Protein AF-A0A124F8Y6-F1 (afdb_monomer)

Foldseek 3Di:
DDDDPDQDDDDDPDCPCVDPVRVLFPCVVVVVVVVVCVRVVVPPDPPPDPPDPGPPDPPDDPVRVCCVVCCVPPVVVVVVVVVVVVVVVVVVD

pLDDT: mean 79.57, std 14.01, range [43.16, 96.19]

Sequence (93 aa):
KERKKETRILVFGDDDWLTDKYVELGGNKELLSKGLSWLRSREKLLSLSKPKVANSFLFLSQGEKLTITVVPLLVLPLLCLLLAGLVALRRRS

Mean predicted aligned error: 12.33 Å

Radius of gyration: 25.75 Å; Cα contacts (8 Å, |Δi|>4): 25; chains: 1; bounding box: 43×26×88 Å

Structure (mmCIF, N/CA/C/O backbone):
data_AF-A0A124F8Y6-F1
#
_entry.id   AF-A0A124F8Y6-F1
#
loop_
_atom_site.group_PDB
_atom_site.id
_atom_site.type_symbol
_atom_site.label_atom_id
_atom_site.label_alt_id
_atom_site.label_comp_id
_atom_site.label_asym_id
_atom_site.label_entity_id
_atom_site.label_seq_id
_atom_site.pdbx_PDB_ins_code
_atom_site.Cartn_x
_atom_site.Cartn_y
_atom_site.Cartn_z
_atom_site.occupancy
_atom_site.B_iso_or_equiv
_atom_site.auth_seq_id
_atom_site.auth_comp_id
_atom_site.auth_asym_id
_atom_site.auth_atom_id
_atom_site.pdbx_PDB_model_num
ATOM 1 N N . LYS A 1 1 ? -13.245 -15.256 39.364 1.00 43.16 1 LYS A N 1
ATOM 2 C CA . LYS A 1 1 ? -13.561 -14.164 38.407 1.00 43.16 1 LYS A CA 1
ATOM 3 C C . LYS A 1 1 ? -13.707 -14.781 37.022 1.00 43.16 1 LYS A C 1
ATOM 5 O O . LYS A 1 1 ? -12.695 -15.126 36.424 1.00 43.16 1 LYS A O 1
ATOM 10 N N . GLU A 1 2 ? -14.935 -15.000 36.556 1.00 50.28 2 GLU A N 1
ATOM 11 C CA . GLU A 1 2 ? -15.186 -15.430 35.175 1.00 50.28 2 GLU A CA 1
ATOM 12 C C . GLU A 1 2 ? -14.640 -14.379 34.204 1.00 50.28 2 GLU A C 1
ATOM 14 O O . GLU A 1 2 ? -14.898 -13.183 34.354 1.00 50.28 2 GLU A O 1
ATOM 19 N N . ARG A 1 3 ? -13.852 -14.814 33.217 1.00 57.91 3 ARG A N 1
ATOM 20 C CA . ARG A 1 3 ? -13.446 -13.949 32.109 1.00 57.91 3 ARG A CA 1
ATOM 21 C C . ARG A 1 3 ? -14.662 -13.767 31.205 1.00 57.91 3 ARG A C 1
ATOM 23 O O . ARG A 1 3 ? -14.977 -14.669 30.433 1.00 57.91 3 ARG A O 1
ATOM 30 N N . LYS A 1 4 ? -15.347 -12.622 31.306 1.00 62.69 4 LYS A N 1
ATOM 31 C CA . LYS A 1 4 ? -16.342 -12.219 30.303 1.00 62.69 4 LYS A CA 1
ATOM 32 C C . LYS A 1 4 ? -15.663 -12.258 28.932 1.00 62.69 4 LYS A C 1
ATOM 34 O O . LYS A 1 4 ? -14.639 -11.609 28.732 1.00 62.69 4 LYS A O 1
ATOM 39 N N . LYS A 1 5 ? -16.202 -13.060 28.012 1.00 70.00 5 LYS A N 1
ATOM 40 C CA . LYS A 1 5 ? -15.774 -13.055 26.611 1.00 70.00 5 LYS A CA 1
ATOM 41 C C . LYS A 1 5 ? -16.235 -11.735 25.999 1.00 70.00 5 LYS A C 1
ATOM 43 O O . LYS A 1 5 ? -17.417 -11.566 25.718 1.00 70.00 5 LYS A O 1
ATOM 48 N N . GLU A 1 6 ? -15.320 -10.788 25.849 1.00 77.00 6 GLU A N 1
ATOM 49 C CA . GLU A 1 6 ? -15.589 -9.551 25.120 1.00 77.00 6 GLU A CA 1
ATOM 50 C C . GLU A 1 6 ? -15.653 -9.864 23.625 1.00 77.00 6 GLU A C 1
ATOM 52 O O . GLU A 1 6 ? -14.693 -10.370 23.046 1.00 7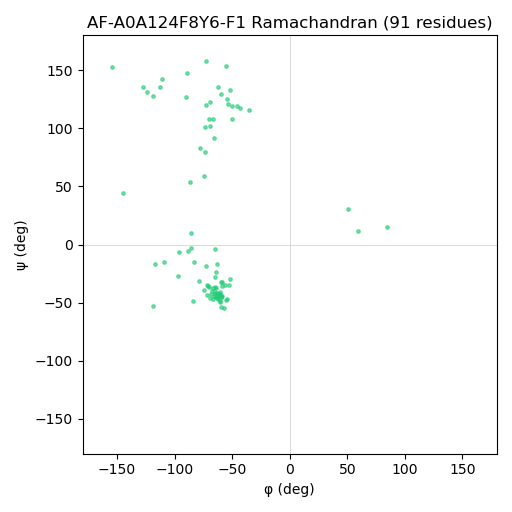7.00 6 GLU A O 1
ATOM 57 N N . THR A 1 7 ? -16.797 -9.584 23.003 1.00 84.06 7 THR A N 1
ATOM 58 C CA . THR A 1 7 ? -16.923 -9.616 21.543 1.00 84.06 7 THR A CA 1
ATOM 59 C C . THR A 1 7 ? -16.584 -8.230 21.021 1.00 84.06 7 THR A C 1
ATOM 61 O O . THR A 1 7 ? -17.142 -7.242 21.492 1.00 84.06 7 THR A O 1
ATOM 64 N N . ARG A 1 8 ? -15.653 -8.153 20.070 1.00 85.69 8 ARG A N 1
ATOM 65 C CA . ARG A 1 8 ? -15.219 -6.900 19.447 1.00 85.69 8 ARG A CA 1
ATOM 66 C C . ARG A 1 8 ? -15.646 -6.900 17.993 1.00 85.69 8 ARG A C 1
ATOM 68 O O . ARG A 1 8 ? -15.488 -7.906 17.306 1.00 85.69 8 ARG A O 1
ATOM 75 N N . ILE A 1 9 ? -16.178 -5.773 17.543 1.00 90.12 9 ILE A N 1
ATOM 76 C CA . ILE A 1 9 ? -16.623 -5.567 16.168 1.00 90.12 9 ILE A CA 1
ATOM 77 C C . ILE A 1 9 ? -15.952 -4.292 15.670 1.00 90.12 9 ILE A C 1
ATOM 79 O O . ILE A 1 9 ? -15.889 -3.299 16.394 1.00 90.12 9 ILE A O 1
ATOM 83 N N . LEU A 1 10 ? -15.427 -4.344 14.449 1.00 89.50 10 LEU A N 1
ATOM 84 C CA . LEU A 1 10 ? -14.841 -3.211 13.747 1.00 89.50 10 LEU A CA 1
ATOM 85 C C . LEU A 1 10 ? -15.654 -2.992 12.471 1.00 89.50 10 LEU A C 1
ATOM 87 O O . LEU A 1 10 ? -15.865 -3.942 11.720 1.00 89.50 10 LEU A O 1
ATOM 91 N N . VAL A 1 11 ? -16.121 -1.765 12.254 1.00 92.19 11 VAL A N 1
ATOM 92 C CA . VAL A 1 11 ? -16.950 -1.393 11.101 1.00 92.19 11 VAL A CA 1
ATOM 93 C C . VAL A 1 11 ? -16.265 -0.252 10.366 1.00 92.19 11 VAL A C 1
ATOM 95 O O . VAL A 1 11 ? -15.871 0.734 10.988 1.00 92.19 11 VAL A O 1
ATOM 98 N N . PHE A 1 12 ? -16.139 -0.394 9.050 1.00 91.12 12 PHE A N 1
ATOM 99 C CA . PHE A 1 12 ? -15.678 0.656 8.149 1.00 91.12 12 PHE A CA 1
ATOM 100 C C . PHE A 1 12 ? -16.848 1.098 7.269 1.00 91.12 12 PHE A C 1
ATOM 102 O O . PHE A 1 12 ? -17.683 0.276 6.902 1.00 91.12 12 PHE A O 1
ATOM 109 N N . GLY A 1 13 ? -16.930 2.398 6.984 1.00 92.25 13 GLY A N 1
ATOM 110 C CA . GLY A 1 13 ? -18.044 2.991 6.231 1.00 92.25 13 GLY A CA 1
ATOM 111 C C . GLY A 1 13 ? -17.891 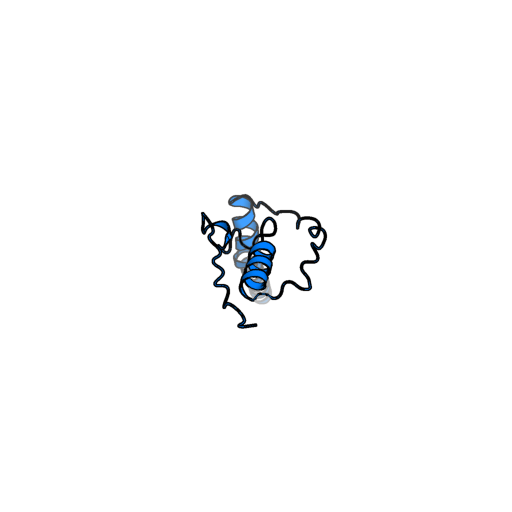2.943 4.710 1.00 92.25 13 GLY A C 1
ATOM 112 O O . GLY A 1 13 ? -18.785 3.402 4.011 1.00 92.25 13 GLY A O 1
ATOM 113 N N . ASP A 1 14 ? -16.766 2.432 4.221 1.00 89.31 14 ASP A N 1
ATOM 114 C CA . ASP A 1 14 ? -16.382 2.385 2.812 1.00 89.31 14 ASP A CA 1
ATOM 115 C C . ASP A 1 14 ? -15.411 1.207 2.621 1.00 89.31 14 ASP A C 1
ATOM 117 O O . ASP A 1 14 ? -14.734 0.810 3.578 1.00 89.31 14 ASP A O 1
ATOM 121 N N . ASP A 1 15 ? -15.354 0.632 1.426 1.00 90.31 15 ASP A N 1
ATOM 122 C CA . ASP A 1 15 ? -14.458 -0.454 1.028 1.00 90.31 15 ASP A CA 1
ATOM 123 C C . ASP A 1 15 ? -13.356 -0.003 0.057 1.00 90.31 15 ASP A C 1
ATOM 125 O O . ASP A 1 15 ? -12.338 -0.692 -0.058 1.00 90.31 15 ASP A O 1
ATOM 129 N N . ASP A 1 16 ? -13.473 1.182 -0.554 1.00 89.12 16 ASP A N 1
ATOM 130 C CA . ASP A 1 16 ? -12.518 1.669 -1.557 1.00 89.12 16 ASP A CA 1
ATOM 131 C C . ASP A 1 16 ? -11.075 1.714 -1.030 1.00 89.12 16 ASP A C 1
ATOM 133 O O . ASP A 1 16 ? -10.125 1.399 -1.754 1.00 89.12 16 ASP A O 1
ATOM 137 N N . TRP A 1 17 ? -10.894 2.024 0.257 1.00 88.12 17 TRP A N 1
ATOM 138 C CA . TRP A 1 17 ? -9.591 2.086 0.933 1.00 88.12 17 TRP A CA 1
ATOM 139 C C . TRP A 1 17 ? -8.842 0.740 0.992 1.00 88.12 17 TRP A C 1
ATOM 141 O O . TRP A 1 17 ? -7.631 0.733 1.224 1.00 88.12 17 TRP A O 1
ATOM 151 N N . LEU A 1 18 ? -9.531 -0.386 0.766 1.00 89.19 18 LEU A N 1
ATOM 152 C CA . LEU A 1 18 ? -8.969 -1.744 0.726 1.00 89.19 18 LEU A CA 1
ATOM 153 C C . LEU A 1 18 ? -8.639 -2.235 -0.688 1.00 89.19 18 LEU A C 1
ATOM 155 O O . LEU A 1 18 ? -8.055 -3.308 -0.832 1.00 89.19 18 LEU A O 1
ATOM 159 N N . THR A 1 19 ? -8.996 -1.486 -1.728 1.00 88.69 19 THR A N 1
ATOM 160 C CA . THR A 1 19 ? -8.717 -1.875 -3.117 1.00 88.69 19 THR A CA 1
ATOM 161 C C . THR A 1 19 ? -7.230 -1.734 -3.452 1.00 88.69 19 THR A C 1
ATOM 163 O O . THR A 1 19 ? -6.526 -0.927 -2.845 1.00 88.69 19 THR A O 1
ATOM 166 N N . ASP A 1 20 ? -6.746 -2.442 -4.478 1.00 84.88 20 ASP A N 1
ATOM 167 C C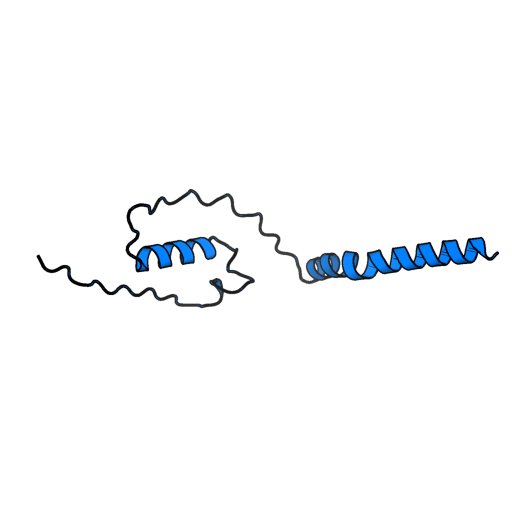A . ASP A 1 20 ? -5.341 -2.378 -4.929 1.00 84.88 20 ASP A CA 1
ATOM 168 C C . ASP A 1 20 ? -4.848 -0.946 -5.189 1.00 84.88 20 ASP A C 1
ATOM 170 O O . ASP A 1 20 ? -3.671 -0.633 -5.018 1.00 84.88 20 ASP A O 1
ATOM 174 N N . LYS A 1 21 ?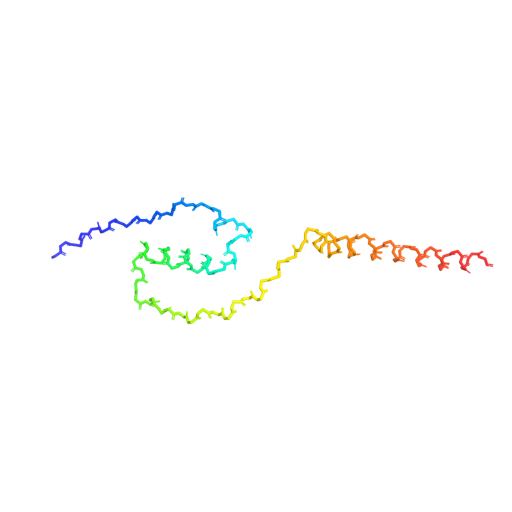 -5.764 -0.053 -5.580 1.00 81.25 21 LYS A N 1
ATOM 175 C CA . LYS A 1 21 ? -5.469 1.355 -5.841 1.00 81.25 21 LYS A CA 1
ATOM 176 C C . LYS A 1 21 ? -5.183 2.152 -4.566 1.00 81.25 21 LYS A C 1
ATOM 178 O O . LYS A 1 21 ? -4.377 3.078 -4.616 1.00 81.25 21 LYS A O 1
ATOM 183 N N . TYR A 1 22 ? -5.851 1.835 -3.457 1.00 83.75 22 TYR A N 1
ATOM 184 C CA . TYR A 1 22 ? -5.822 2.647 -2.238 1.00 83.75 22 TYR A CA 1
ATOM 185 C C . TYR A 1 22 ? -5.219 1.936 -1.025 1.00 83.75 22 TYR A C 1
ATOM 187 O O . TYR A 1 22 ? -4.810 2.618 -0.090 1.00 83.75 22 TYR A O 1
ATOM 195 N N . VAL A 1 23 ? -5.083 0.609 -1.022 1.00 85.50 23 VAL A N 1
ATOM 196 C CA . VAL A 1 23 ? -4.588 -0.161 0.134 1.00 85.50 23 VAL A CA 1
ATOM 197 C C . VAL A 1 23 ? -3.173 0.249 0.553 1.00 85.50 23 VAL A C 1
ATOM 199 O O . VAL A 1 23 ? -2.841 0.255 1.740 1.00 85.50 23 VAL A O 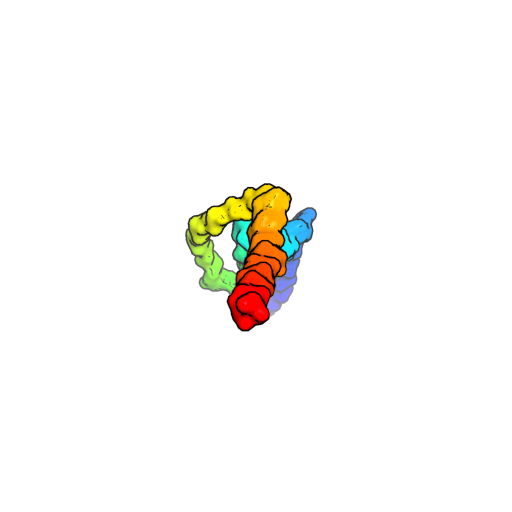1
ATOM 202 N N . GLU A 1 24 ? -2.339 0.652 -0.405 1.00 82.12 24 GLU A N 1
ATOM 203 C CA . GLU A 1 24 ? -0.972 1.121 -0.154 1.00 82.12 24 GLU A CA 1
ATOM 204 C C . GLU A 1 24 ? -0.885 2.628 0.135 1.00 82.12 24 GLU A C 1
ATOM 206 O O . GLU A 1 24 ? 0.180 3.131 0.498 1.00 82.12 24 GLU A O 1
ATOM 211 N N . LEU A 1 25 ? -1.999 3.356 0.015 1.00 78.00 25 LEU A N 1
ATOM 212 C CA . LEU A 1 25 ? -2.054 4.798 0.223 1.00 78.00 25 LEU A CA 1
ATOM 213 C C . LEU A 1 25 ? -2.343 5.147 1.683 1.00 78.00 25 LEU A C 1
ATOM 215 O O . LEU A 1 25 ? -3.056 4.435 2.386 1.00 78.00 25 LEU A O 1
ATOM 219 N N . GLY A 1 26 ? -1.785 6.273 2.138 1.00 74.44 26 GLY A N 1
ATOM 220 C CA . GLY A 1 26 ? -2.220 6.969 3.358 1.00 74.44 26 GLY A CA 1
ATOM 221 C C . GLY A 1 26 ? -2.159 6.177 4.671 1.00 74.44 26 GLY A C 1
ATOM 222 O O . GLY A 1 26 ? -2.702 6.636 5.668 1.00 74.44 26 GLY A O 1
ATOM 223 N N . GLY A 1 27 ? -1.515 5.007 4.695 1.00 80.31 27 GLY A N 1
ATOM 224 C CA . GLY A 1 27 ? -1.511 4.122 5.862 1.00 80.31 27 GLY A CA 1
ATOM 225 C C . GLY A 1 27 ? -2.720 3.183 5.957 1.00 80.31 27 GLY A C 1
ATOM 226 O O . GLY A 1 27 ? -2.909 2.567 7.002 1.00 80.31 27 GLY A O 1
ATOM 227 N N . ASN A 1 28 ? -3.499 3.002 4.886 1.00 88.19 28 ASN A N 1
ATOM 228 C CA . ASN A 1 28 ? -4.654 2.095 4.835 1.00 88.19 28 ASN A CA 1
ATOM 229 C C . ASN A 1 28 ? -4.291 0.656 5.249 1.00 88.19 28 ASN A C 1
ATOM 231 O O . ASN A 1 28 ? -4.913 0.068 6.136 1.00 88.19 28 ASN A O 1
ATOM 235 N N . LYS A 1 29 ? -3.193 0.116 4.712 1.00 85.00 29 LYS A N 1
ATOM 236 C CA . LYS A 1 29 ? -2.636 -1.180 5.138 1.00 85.00 29 LYS A CA 1
ATOM 237 C C . LYS A 1 29 ? -2.263 -1.229 6.625 1.00 85.0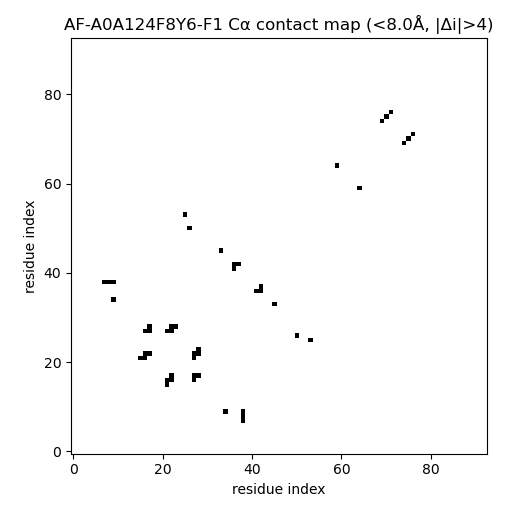0 29 LYS A C 1
ATOM 239 O O . LYS A 1 29 ? -2.415 -2.269 7.271 1.00 85.00 29 LYS A O 1
ATOM 244 N N . GLU A 1 30 ? -1.766 -0.124 7.181 1.00 84.06 30 GLU A N 1
ATOM 245 C CA . GLU A 1 30 ? -1.424 -0.043 8.604 1.00 84.06 30 GLU A CA 1
ATOM 246 C C . GLU A 1 30 ? -2.689 -0.017 9.469 1.00 84.06 30 GLU A C 1
ATOM 248 O O . GLU A 1 30 ? -2.770 -0.773 10.438 1.00 84.06 30 GLU A O 1
ATOM 253 N N . LEU A 1 31 ? -3.701 0.761 9.074 1.00 86.94 31 LEU A N 1
ATOM 254 C CA . LEU A 1 31 ? -5.008 0.817 9.727 1.00 86.94 31 LEU A CA 1
ATOM 255 C C . LEU A 1 31 ? -5.654 -0.571 9.814 1.00 86.94 31 LEU A C 1
ATOM 257 O O . LEU A 1 31 ? -6.068 -0.982 10.900 1.00 86.94 31 LEU A O 1
ATOM 261 N N . LEU A 1 32 ? -5.665 -1.331 8.713 1.00 88.12 32 LEU A N 1
ATOM 262 C CA . LEU A 1 32 ? -6.197 -2.698 8.695 1.00 88.12 32 LEU A CA 1
ATOM 263 C C . LEU A 1 32 ? -5.437 -3.618 9.663 1.00 88.12 32 LEU A C 1
ATOM 265 O O . LEU A 1 32 ? -6.042 -4.317 10.477 1.00 88.12 32 LEU A O 1
ATOM 269 N N . SER A 1 33 ? -4.103 -3.607 9.597 1.00 86.75 33 SER A N 1
ATOM 270 C CA . SER A 1 33 ? -3.242 -4.446 10.441 1.00 86.75 33 SER A CA 1
ATOM 271 C C . SER A 1 33 ? -3.425 -4.150 11.936 1.00 86.75 33 SER A C 1
ATOM 273 O O . SER A 1 33 ? -3.505 -5.061 12.772 1.00 86.75 33 SER A O 1
ATOM 275 N N . LYS A 1 34 ? -3.557 -2.865 12.281 1.00 84.44 34 LYS A N 1
ATOM 276 C CA . LYS A 1 34 ? -3.810 -2.393 13.648 1.00 84.44 34 LYS A CA 1
ATOM 277 C C . LYS A 1 34 ? -5.215 -2.776 14.112 1.00 84.44 34 LYS A C 1
ATOM 279 O O . LYS A 1 34 ? -5.351 -3.332 15.202 1.00 84.44 34 LYS A O 1
ATOM 284 N N . GLY A 1 35 ? -6.233 -2.560 13.279 1.00 88.75 35 GLY A N 1
ATOM 285 C CA . GLY A 1 35 ? -7.619 -2.934 13.564 1.00 88.75 35 GLY A CA 1
ATOM 286 C C . GLY A 1 35 ? -7.776 -4.436 13.815 1.00 88.75 35 GLY A C 1
ATOM 287 O O . GLY A 1 35 ? -8.375 -4.848 14.808 1.00 88.75 35 GLY A O 1
ATOM 288 N N . LEU A 1 36 ? -7.135 -5.272 12.994 1.00 87.56 36 LEU A N 1
ATOM 289 C CA . LEU A 1 36 ? -7.136 -6.723 13.183 1.00 87.56 36 LEU A CA 1
ATOM 290 C C . LEU A 1 36 ? -6.383 -7.148 14.454 1.00 87.56 36 LEU A C 1
ATOM 292 O O . LEU A 1 36 ? -6.797 -8.074 15.154 1.00 87.56 36 LEU A O 1
ATOM 296 N N . SER A 1 37 ? -5.284 -6.468 14.782 1.00 85.81 37 SER A N 1
ATOM 297 C CA . SER A 1 37 ? -4.550 -6.710 16.030 1.00 85.81 37 SER A CA 1
ATOM 298 C C . SER A 1 37 ? -5.393 -6.370 17.264 1.00 85.81 37 SER A C 1
ATOM 300 O O . SER A 1 37 ? -5.356 -7.110 18.252 1.00 85.81 37 SER A O 1
ATOM 302 N N . TRP A 1 38 ? -6.199 -5.307 17.186 1.00 84.00 38 TRP A N 1
ATOM 303 C CA . TRP A 1 38 ? -7.149 -4.910 18.226 1.00 84.00 38 TRP A CA 1
ATOM 304 C C . TRP A 1 38 ? -8.309 -5.904 18.380 1.00 84.00 38 TRP A C 1
ATOM 306 O O . TRP A 1 38 ? -8.628 -6.294 19.506 1.00 84.00 38 TRP A O 1
ATOM 316 N N . LEU A 1 39 ? -8.877 -6.395 17.272 1.00 87.19 39 LEU A N 1
ATOM 317 C CA . LEU A 1 39 ? -9.898 -7.454 17.291 1.00 87.19 39 LEU A CA 1
ATOM 318 C C . LEU A 1 39 ? -9.386 -8.740 17.956 1.00 87.19 39 LEU A C 1
ATOM 320 O O . LEU A 1 39 ? -10.138 -9.445 18.620 1.00 87.19 39 LEU A O 1
ATOM 324 N N . ARG A 1 40 ? -8.089 -9.030 17.817 1.00 84.00 40 ARG A N 1
ATOM 325 C CA . ARG A 1 40 ? -7.428 -10.201 18.415 1.00 84.00 40 ARG A CA 1
ATOM 326 C C . ARG A 1 40 ? -6.946 -9.976 19.855 1.00 84.00 40 ARG A C 1
ATOM 328 O O . ARG A 1 40 ? -6.186 -10.803 20.360 1.00 84.00 40 ARG A O 1
ATOM 335 N N . SER A 1 41 ? -7.321 -8.864 20.491 1.00 72.44 41 SER A N 1
ATOM 336 C CA . SER A 1 41 ? -6.888 -8.459 21.840 1.00 72.44 41 SER A CA 1
ATOM 337 C C . SER A 1 41 ? -5.366 -8.496 22.051 1.00 72.44 41 SER A C 1
ATOM 339 O O . SER A 1 41 ? -4.884 -8.709 23.165 1.00 72.44 41 SER A O 1
ATOM 341 N N . ARG A 1 42 ? -4.571 -8.265 20.993 1.00 65.12 42 ARG A N 1
ATOM 342 C CA . ARG A 1 42 ? -3.104 -8.142 21.078 1.00 65.12 42 ARG A CA 1
ATOM 343 C C . ARG A 1 42 ? -2.706 -6.699 21.399 1.00 65.12 42 ARG A C 1
ATOM 345 O O . ARG A 1 42 ? -1.920 -6.085 20.690 1.00 65.12 42 ARG A O 1
ATOM 352 N N . GLU A 1 43 ? -3.268 -6.145 22.470 1.00 60.75 43 GLU A N 1
ATOM 353 C CA . GLU A 1 43 ? -3.158 -4.713 22.800 1.00 60.75 43 GLU A CA 1
ATOM 354 C C . GLU A 1 43 ? -1.776 -4.284 23.305 1.00 60.75 43 GLU A C 1
ATOM 356 O O . GLU A 1 43 ? -1.441 -3.104 23.262 1.00 60.75 43 GLU A O 1
ATOM 361 N N . LYS A 1 44 ? -0.943 -5.227 23.762 1.00 53.62 44 LYS A N 1
ATOM 362 C CA . LYS A 1 44 ? 0.285 -4.915 24.512 1.00 53.62 44 LYS A CA 1
ATOM 363 C C . LYS A 1 44 ? 1.370 -4.153 23.727 1.00 53.62 44 LYS A C 1
ATOM 365 O O . LYS A 1 44 ? 2.383 -3.810 24.324 1.00 53.62 44 LYS A O 1
ATOM 370 N N . LEU A 1 45 ? 1.192 -3.887 22.428 1.00 53.97 45 LEU A N 1
ATOM 371 C CA . LEU A 1 45 ? 2.186 -3.232 21.562 1.00 53.97 45 LEU A CA 1
ATOM 372 C C . LEU A 1 45 ? 1.559 -2.304 20.500 1.00 53.97 45 LEU A C 1
ATOM 374 O O . 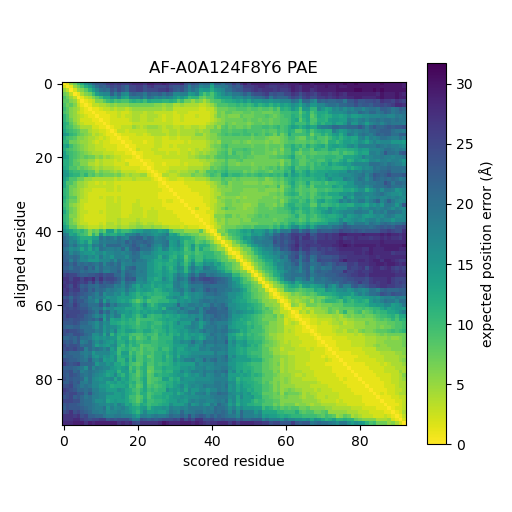LEU A 1 45 ? 1.984 -2.297 19.344 1.00 53.97 45 LEU A O 1
ATOM 378 N N . LEU A 1 46 ? 0.574 -1.476 20.861 1.00 57.69 46 LEU A N 1
ATOM 379 C CA . LEU A 1 46 ? 0.136 -0.364 20.000 1.00 57.69 46 LEU A CA 1
ATOM 380 C C . LEU A 1 46 ? 1.168 0.784 20.019 1.00 57.69 46 LEU A C 1
ATOM 382 O O . LEU A 1 46 ? 0.868 1.913 20.381 1.00 57.69 46 LEU A O 1
ATOM 386 N N . SER A 1 47 ? 2.410 0.499 19.620 1.00 56.94 47 SER A N 1
ATOM 387 C CA . SER A 1 47 ? 3.386 1.541 19.303 1.00 56.94 47 SER A CA 1
ATOM 388 C C . SER A 1 47 ? 2.939 2.209 18.005 1.00 56.94 47 SER A C 1
ATOM 390 O O . SER A 1 47 ? 2.948 1.583 16.939 1.00 56.94 47 SER A O 1
ATOM 392 N N . LEU A 1 48 ? 2.448 3.445 18.095 1.00 57.47 48 LEU A N 1
ATOM 393 C CA . LEU A 1 48 ? 2.245 4.314 16.939 1.00 57.47 48 LEU A CA 1
ATOM 394 C C . LEU A 1 48 ? 3.640 4.626 16.388 1.00 57.47 48 LEU A C 1
ATOM 396 O O . LEU A 1 48 ? 4.326 5.525 16.871 1.00 57.47 48 LEU A O 1
ATOM 400 N N . SER A 1 49 ? 4.108 3.816 15.435 1.00 58.03 49 SER A N 1
ATOM 401 C CA . SER A 1 49 ? 5.326 4.153 14.709 1.00 58.03 49 SER A CA 1
ATOM 402 C C . SER A 1 49 ? 5.042 5.456 13.972 1.00 58.03 49 SER A C 1
ATOM 404 O O . SER A 1 49 ? 3.953 5.618 13.419 1.00 58.03 49 SER A O 1
ATOM 406 N N . LYS A 1 50 ? 5.979 6.412 14.011 1.00 57.81 50 LYS A N 1
ATOM 407 C CA . LYS A 1 50 ? 5.835 7.644 13.228 1.00 57.81 50 LYS A CA 1
ATOM 408 C C . LYS A 1 50 ? 5.535 7.237 11.784 1.00 57.81 50 LYS A C 1
ATOM 410 O O . LYS A 1 50 ? 6.230 6.338 11.296 1.00 57.81 50 LYS A O 1
ATOM 415 N N . PRO A 1 51 ? 4.531 7.846 11.126 1.00 58.94 51 PRO A N 1
ATOM 416 C CA . PRO A 1 51 ? 4.211 7.512 9.749 1.00 58.94 51 PRO A CA 1
ATOM 417 C C . PRO A 1 51 ? 5.510 7.574 8.954 1.00 58.94 51 PRO A C 1
ATOM 419 O O . PRO A 1 51 ? 6.203 8.597 8.970 1.00 58.94 51 PRO A O 1
ATOM 422 N N . LYS A 1 52 ? 5.899 6.441 8.354 1.00 59.56 52 LYS A N 1
ATOM 423 C CA . LYS A 1 52 ? 7.035 6.425 7.434 1.00 59.56 52 LYS A CA 1
ATOM 424 C C . LYS A 1 52 ? 6.720 7.492 6.398 1.00 59.56 52 LYS A C 1
ATOM 426 O O . LYS A 1 52 ? 5.612 7.481 5.865 1.00 59.56 52 LYS A O 1
ATOM 431 N N . VAL A 1 53 ? 7.650 8.437 6.229 1.00 55.06 53 VAL A N 1
ATOM 432 C CA . VAL A 1 53 ? 7.560 9.566 5.293 1.00 55.06 53 VAL A CA 1
ATOM 433 C C . VAL A 1 53 ? 6.831 9.073 4.056 1.00 55.06 53 VAL A C 1
ATOM 435 O O . VAL A 1 53 ? 7.285 8.100 3.454 1.00 55.06 53 VAL A O 1
ATOM 438 N N . ALA A 1 54 ? 5.647 9.644 3.808 1.00 57.38 54 ALA A N 1
ATOM 439 C CA . ALA A 1 54 ? 4.716 9.154 2.806 1.00 57.38 54 ALA A CA 1
ATOM 440 C C . ALA A 1 54 ? 5.500 8.860 1.532 1.00 57.38 54 ALA A C 1
ATOM 442 O O . ALA A 1 54 ? 6.165 9.759 1.014 1.00 57.38 54 ALA A O 1
ATOM 443 N N . ASN A 1 55 ? 5.481 7.595 1.094 1.00 55.25 55 ASN A N 1
ATOM 444 C CA . ASN A 1 55 ? 6.006 7.212 -0.209 1.00 55.25 55 ASN A CA 1
ATOM 445 C C . ASN A 1 55 ? 5.513 8.267 -1.190 1.00 55.25 55 ASN A C 1
ATOM 447 O O . ASN A 1 55 ? 4.303 8.469 -1.289 1.00 55.25 55 ASN A O 1
ATOM 451 N N . SER A 1 56 ? 6.443 8.991 -1.812 1.00 57.72 56 SER A N 1
ATOM 452 C CA . SER A 1 56 ? 6.132 10.079 -2.726 1.00 57.72 56 SER A CA 1
ATOM 453 C C . SER A 1 56 ? 5.117 9.557 -3.731 1.00 57.72 56 SER A C 1
ATOM 455 O O . SER A 1 56 ? 5.432 8.677 -4.533 1.00 57.72 56 SER A O 1
ATOM 457 N N . PHE A 1 57 ? 3.873 10.012 -3.605 1.00 60.12 57 PHE A N 1
ATOM 458 C CA . PHE A 1 57 ? 2.778 9.469 -4.384 1.00 60.12 57 PHE A CA 1
ATOM 459 C C . PHE A 1 57 ? 3.027 9.821 -5.847 1.00 60.12 57 PHE A C 1
ATOM 461 O O . PHE A 1 57 ? 2.920 10.979 -6.249 1.00 60.12 57 PHE A O 1
ATOM 468 N N . LEU A 1 58 ? 3.387 8.819 -6.645 1.00 63.69 58 LEU A N 1
ATOM 469 C CA . LEU A 1 58 ? 3.463 8.951 -8.091 1.00 63.69 58 LEU A CA 1
ATOM 470 C C . LEU A 1 58 ? 2.039 8.876 -8.637 1.00 63.69 58 LEU A C 1
ATOM 472 O O . LEU A 1 58 ? 1.548 7.824 -9.042 1.00 63.69 58 LEU A O 1
ATOM 476 N N . PHE A 1 59 ? 1.356 10.018 -8.605 1.00 66.38 59 PHE A N 1
ATOM 477 C CA . PHE A 1 59 ? 0.104 10.214 -9.323 1.00 66.38 59 PHE A CA 1
ATOM 478 C C . PHE A 1 59 ? 0.414 10.350 -10.809 1.00 66.38 59 PHE A C 1
ATOM 480 O O . PHE A 1 59 ? 0.492 11.449 -11.347 1.00 66.38 59 PHE A O 1
ATOM 487 N N . LEU A 1 60 ? 0.627 9.210 -11.459 1.00 69.56 60 LEU A N 1
ATOM 488 C CA . LEU A 1 60 ? 0.807 9.159 -12.900 1.00 69.56 60 LEU A CA 1
ATOM 489 C C . LEU A 1 60 ? -0.527 9.490 -13.573 1.00 69.56 60 LEU A C 1
ATOM 491 O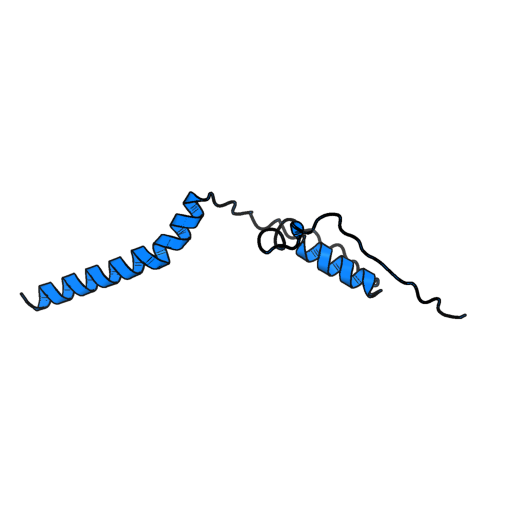 O . LEU A 1 60 ? -1.538 8.815 -13.353 1.00 69.56 60 LEU A O 1
ATOM 495 N N . SER A 1 61 ? -0.521 10.514 -14.419 1.00 76.25 61 SER A N 1
ATOM 496 C CA . SER A 1 61 ? -1.598 10.782 -15.363 1.00 76.25 61 SER A CA 1
ATOM 497 C C . SER A 1 61 ? -1.839 9.551 -16.245 1.00 76.25 61 SER A C 1
ATOM 499 O O . SER A 1 61 ? -0.930 8.751 -16.491 1.00 76.25 61 SER A O 1
ATOM 501 N N . GLN A 1 62 ? -3.060 9.393 -16.769 1.00 72.31 62 GLN A N 1
ATOM 502 C CA . GLN A 1 62 ? -3.393 8.276 -17.666 1.00 72.31 62 GLN A CA 1
ATOM 503 C C . GLN A 1 62 ? -2.405 8.168 -18.843 1.00 72.31 62 GLN A C 1
ATOM 505 O O . GLN A 1 62 ? -2.036 7.062 -19.237 1.00 72.31 62 GLN A O 1
ATOM 510 N N . GLY A 1 63 ? -1.916 9.310 -19.344 1.00 77.06 63 GLY A N 1
ATOM 511 C CA . GLY A 1 63 ? -0.890 9.356 -20.387 1.00 77.06 63 GLY A CA 1
ATOM 512 C C . GLY A 1 63 ? 0.480 8.844 -19.930 1.00 77.06 63 GLY A C 1
ATOM 513 O O . GLY A 1 63 ? 1.134 8.104 -20.659 1.00 77.06 63 GLY A O 1
ATOM 514 N N . GLU A 1 64 ? 0.909 9.161 -18.708 1.00 77.56 64 GLU A N 1
ATOM 515 C CA . GLU A 1 64 ? 2.204 8.716 -18.171 1.00 77.56 64 GLU A CA 1
ATOM 516 C C . GLU A 1 64 ? 2.206 7.211 -17.885 1.00 77.56 64 GLU A C 1
ATOM 518 O O . GLU A 1 64 ? 3.187 6.521 -18.171 1.00 77.56 64 GLU A O 1
ATOM 523 N N . LYS A 1 65 ? 1.074 6.673 -17.413 1.00 82.12 65 LYS A N 1
ATOM 524 C CA . LYS A 1 65 ? 0.891 5.229 -17.228 1.00 82.12 65 LYS A CA 1
ATOM 525 C C . LYS A 1 65 ? 1.001 4.475 -18.555 1.00 82.12 65 LYS A C 1
ATOM 527 O O . LYS A 1 65 ? 1.641 3.422 -18.609 1.00 82.12 65 LYS A O 1
ATOM 532 N N . LEU A 1 66 ? 0.404 5.014 -19.622 1.00 84.62 66 LEU A N 1
ATOM 533 C CA . LEU A 1 66 ? 0.488 4.414 -20.950 1.00 84.62 66 LEU A CA 1
ATOM 534 C C . LEU A 1 66 ? 1.932 4.413 -21.452 1.00 84.62 66 LEU A C 1
ATOM 536 O O . LEU A 1 66 ? 2.404 3.374 -21.897 1.00 84.62 66 LEU A O 1
ATOM 540 N N . THR A 1 67 ? 2.661 5.519 -21.303 1.00 85.25 67 THR A N 1
ATOM 541 C CA . THR A 1 67 ? 4.071 5.606 -21.710 1.00 85.25 67 THR A CA 1
ATOM 542 C C . THR A 1 67 ? 4.944 4.593 -20.966 1.00 85.25 67 THR A C 1
ATOM 544 O O . THR A 1 67 ? 5.674 3.834 -21.601 1.00 85.25 67 THR A O 1
ATOM 547 N N . ILE A 1 68 ? 4.827 4.509 -19.636 1.00 86.06 68 ILE A N 1
ATOM 548 C CA . ILE A 1 68 ? 5.618 3.574 -18.816 1.00 86.06 68 ILE A CA 1
ATOM 549 C C . ILE A 1 68 ? 5.274 2.111 -19.130 1.00 86.06 68 ILE A C 1
ATOM 551 O O . ILE A 1 68 ? 6.132 1.242 -19.007 1.00 86.06 68 ILE A O 1
ATOM 555 N N . THR A 1 69 ? 4.049 1.828 -19.575 1.00 85.81 69 THR A N 1
ATOM 556 C CA . THR A 1 69 ? 3.632 0.466 -19.940 1.00 85.81 69 THR A CA 1
ATOM 557 C C . THR A 1 69 ? 4.042 0.113 -21.372 1.00 85.81 69 THR A C 1
ATOM 559 O O . THR A 1 69 ? 4.628 -0.938 -21.605 1.00 85.81 69 THR A O 1
ATOM 562 N N . VAL A 1 70 ? 3.764 0.986 -22.341 1.00 90.50 70 VAL A N 1
ATOM 563 C CA . VAL A 1 70 ? 3.927 0.727 -23.782 1.00 90.50 70 VAL A CA 1
ATOM 564 C C . VAL A 1 70 ? 5.390 0.742 -24.208 1.00 90.50 70 VAL A C 1
ATOM 566 O O . VAL A 1 70 ? 5.795 -0.081 -25.026 1.00 90.50 70 VAL A O 1
ATOM 569 N N . VAL A 1 71 ? 6.209 1.644 -23.665 1.00 91.38 71 VAL A N 1
ATOM 570 C CA . VAL A 1 71 ? 7.620 1.758 -24.063 1.00 91.38 71 VAL A CA 1
ATOM 571 C C . VAL A 1 71 ? 8.405 0.455 -23.820 1.00 91.38 71 VAL A C 1
ATOM 573 O O . VAL A 1 71 ? 8.987 -0.060 -24.778 1.00 91.38 71 VAL A O 1
ATOM 576 N N . PRO A 1 72 ? 8.416 -0.143 -22.614 1.00 89.88 72 PRO A N 1
ATOM 577 C CA . PRO A 1 72 ? 9.145 -1.390 -22.396 1.00 89.88 72 PRO A CA 1
ATOM 578 C C . PRO A 1 72 ? 8.491 -2.599 -23.081 1.00 89.88 72 PRO A C 1
ATOM 580 O O . PRO A 1 72 ? 9.215 -3.464 -23.568 1.00 89.88 72 PRO A O 1
ATOM 583 N N . LEU A 1 73 ? 7.154 -2.673 -23.151 1.00 93.00 73 LEU A N 1
ATOM 584 C CA . LEU A 1 73 ? 6.464 -3.843 -23.720 1.00 93.00 73 LEU A CA 1
ATOM 585 C C . LEU A 1 73 ? 6.437 -3.879 -25.249 1.00 93.00 73 LEU A C 1
ATOM 587 O O . LEU A 1 73 ? 6.382 -4.965 -25.815 1.00 93.00 73 LEU A O 1
ATOM 591 N N . LEU A 1 74 ? 6.414 -2.725 -25.918 1.00 92.94 74 LEU A N 1
ATOM 592 C CA . LEU A 1 74 ? 6.245 -2.644 -27.372 1.00 92.94 74 LEU A CA 1
ATOM 593 C C . LEU A 1 74 ? 7.443 -1.989 -28.048 1.00 92.94 74 LEU A C 1
ATOM 595 O O . LEU A 1 74 ? 8.017 -2.575 -28.964 1.00 92.94 74 LEU A O 1
ATOM 599 N N . VAL A 1 75 ? 7.852 -0.801 -27.598 1.00 93.50 75 VAL A N 1
ATOM 600 C CA . VAL A 1 75 ? 8.895 -0.025 -28.290 1.00 93.50 75 VAL A CA 1
ATOM 601 C C . VAL A 1 75 ? 10.248 -0.732 -28.220 1.00 93.50 75 VAL A C 1
ATOM 603 O O . VAL A 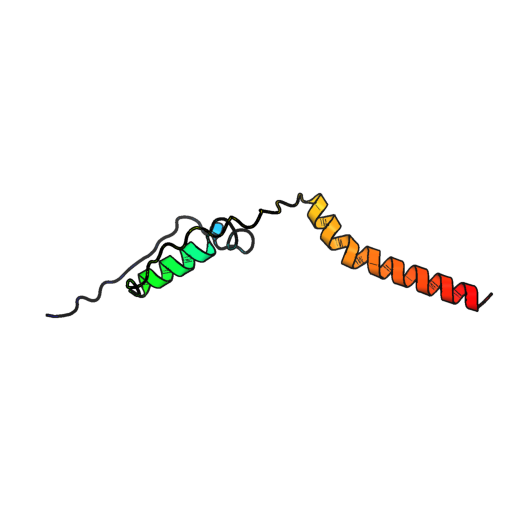1 75 ? 10.894 -0.892 -29.253 1.00 93.50 75 VAL A O 1
ATOM 606 N N . LEU A 1 76 ? 10.654 -1.206 -27.038 1.00 93.00 76 LEU A N 1
ATOM 607 C CA . LEU A 1 76 ? 11.910 -1.942 -26.852 1.00 93.00 76 LEU A CA 1
ATOM 608 C C . LEU A 1 76 ? 12.019 -3.202 -27.737 1.00 93.00 76 LEU A C 1
ATOM 610 O O . LEU A 1 76 ? 12.989 -3.301 -28.493 1.00 93.00 76 LEU A O 1
ATOM 614 N N . PRO A 1 77 ? 11.060 -4.153 -27.707 1.00 94.56 77 PRO A N 1
ATOM 615 C CA . PRO A 1 77 ? 11.156 -5.356 -28.532 1.00 94.56 77 PRO A CA 1
ATOM 616 C C . PRO A 1 77 ? 11.087 -5.057 -30.032 1.00 94.56 77 PRO A C 1
ATOM 618 O O . PRO A 1 77 ? 11.822 -5.677 -30.800 1.00 94.56 77 PRO A O 1
ATOM 621 N N . LEU A 1 78 ? 10.281 -4.080 -30.464 1.00 95.81 78 LEU A N 1
ATOM 622 C CA . LEU A 1 78 ? 10.260 -3.644 -31.865 1.00 95.81 78 LEU A CA 1
ATOM 623 C C . LEU A 1 78 ? 11.622 -3.101 -32.306 1.00 95.81 78 LEU A C 1
ATOM 625 O O . LEU A 1 78 ? 12.106 -3.467 -33.374 1.00 95.81 78 LEU A O 1
ATOM 629 N N . LEU A 1 79 ? 12.274 -2.285 -31.476 1.00 95.62 79 LEU A N 1
ATOM 630 C CA . LEU A 1 79 ? 13.623 -1.781 -31.744 1.00 95.62 79 LEU A CA 1
ATOM 631 C C . LEU A 1 79 ? 14.636 -2.920 -31.888 1.00 95.62 79 LEU A C 1
ATOM 633 O O . LEU A 1 79 ? 15.420 -2.925 -32.837 1.00 95.62 79 LEU A O 1
ATOM 637 N N . CYS A 1 80 ? 14.591 -3.914 -30.997 1.00 95.25 80 CYS A N 1
ATOM 638 C CA . CYS A 1 80 ? 15.445 -5.096 -31.100 1.00 95.25 80 CYS A CA 1
ATOM 639 C C . CYS A 1 80 ? 15.219 -5.857 -32.414 1.00 95.25 80 CYS A C 1
ATOM 641 O O . CYS A 1 80 ? 16.189 -6.215 -33.081 1.00 95.25 80 CYS A O 1
ATOM 643 N N . LEU A 1 81 ? 13.961 -6.069 -32.816 1.00 95.19 81 LEU A N 1
ATOM 644 C CA . LEU A 1 81 ? 13.626 -6.745 -34.073 1.00 95.19 81 LEU A CA 1
ATOM 645 C C . LEU A 1 81 ? 14.081 -5.951 -35.300 1.00 95.19 81 LEU A C 1
ATOM 647 O O . LEU A 1 81 ? 14.621 -6.536 -36.237 1.00 95.19 81 LEU A O 1
ATOM 651 N N . LEU A 1 82 ? 13.914 -4.628 -35.290 1.00 96.19 82 LEU A N 1
ATOM 652 C CA . LEU A 1 82 ? 14.371 -3.757 -36.372 1.00 96.19 82 LEU A CA 1
ATOM 653 C C . LEU A 1 82 ? 15.892 -3.807 -36.524 1.00 96.19 82 LEU A C 1
ATOM 655 O O . LEU A 1 82 ? 16.392 -3.981 -37.634 1.00 96.19 82 LEU A O 1
ATOM 659 N N . LEU A 1 83 ? 16.635 -3.709 -35.420 1.00 95.88 83 LEU A N 1
ATOM 660 C CA . LEU A 1 83 ? 18.094 -3.809 -35.441 1.00 95.88 83 LEU A CA 1
ATOM 661 C C . LEU A 1 83 ? 18.553 -5.192 -35.915 1.00 95.88 83 LEU A C 1
ATOM 663 O O . LEU A 1 83 ? 19.438 -5.282 -36.767 1.00 95.88 83 LEU A O 1
ATOM 667 N N . ALA A 1 84 ? 17.924 -6.263 -35.428 1.00 93.06 84 ALA A N 1
ATOM 668 C CA . ALA A 1 84 ? 18.206 -7.622 -35.880 1.00 93.06 84 ALA A CA 1
ATOM 669 C C . ALA A 1 84 ? 17.939 -7.790 -37.388 1.00 93.06 84 ALA A C 1
ATOM 671 O O . ALA A 1 84 ? 18.776 -8.341 -38.104 1.00 93.06 84 ALA A O 1
ATOM 672 N N . GLY A 1 85 ? 16.819 -7.259 -37.888 1.00 95.38 85 GLY A N 1
ATOM 673 C CA . GLY A 1 85 ? 16.470 -7.267 -39.308 1.00 95.38 85 GLY A CA 1
ATOM 674 C C . GLY A 1 85 ? 17.464 -6.485 -40.167 1.00 95.38 85 GLY A C 1
ATOM 675 O O . GLY A 1 85 ? 17.939 -6.999 -41.177 1.00 95.38 85 GLY A O 1
ATOM 676 N N . LEU A 1 86 ? 17.852 -5.278 -39.744 1.00 95.06 86 LEU A N 1
ATOM 677 C CA . LEU A 1 86 ? 18.855 -4.464 -40.439 1.00 95.06 86 LEU A CA 1
ATOM 678 C C . LEU A 1 86 ? 20.213 -5.168 -40.527 1.00 95.06 86 LEU A C 1
ATOM 680 O O . LEU A 1 86 ? 20.851 -5.151 -41.580 1.00 95.06 86 LEU A O 1
ATOM 684 N N . VAL A 1 87 ? 20.653 -5.808 -39.440 1.00 94.50 87 VAL A N 1
ATOM 685 C CA . VAL A 1 87 ? 21.895 -6.594 -39.430 1.00 94.50 87 VAL A CA 1
ATOM 686 C C . VAL A 1 87 ? 21.786 -7.798 -40.366 1.00 94.50 87 VAL A C 1
ATOM 688 O O . VAL A 1 87 ? 22.726 -8.070 -41.110 1.00 94.50 87 VAL A O 1
ATOM 691 N N . ALA A 1 88 ? 20.653 -8.502 -40.373 1.00 93.62 88 ALA A N 1
ATOM 692 C CA . ALA A 1 88 ? 20.436 -9.643 -41.259 1.00 93.62 88 ALA A CA 1
ATOM 693 C C . ALA A 1 88 ? 20.450 -9.242 -42.743 1.00 93.62 88 ALA A C 1
ATOM 695 O O . ALA A 1 88 ? 21.064 -9.933 -43.553 1.00 93.62 88 ALA A O 1
ATOM 696 N N . LEU A 1 89 ? 19.831 -8.110 -43.093 1.00 93.12 89 LEU A N 1
ATOM 697 C CA . LEU A 1 89 ? 19.833 -7.578 -44.458 1.00 93.12 89 LEU A CA 1
ATOM 698 C C . LEU A 1 89 ? 21.237 -7.151 -44.897 1.00 93.12 89 LEU A C 1
ATOM 700 O O . LEU A 1 89 ? 21.674 -7.539 -45.975 1.00 93.12 89 LEU A O 1
ATOM 704 N N . ARG A 1 90 ? 21.987 -6.446 -44.039 1.00 89.31 90 ARG A N 1
ATOM 705 C CA . ARG A 1 90 ? 23.379 -6.051 -44.325 1.00 89.31 90 ARG A CA 1
ATOM 706 C C . ARG A 1 90 ? 24.354 -7.214 -44.471 1.00 89.31 90 ARG A C 1
ATOM 708 O O . ARG A 1 90 ? 25.401 -7.026 -45.064 1.00 89.31 90 ARG A O 1
ATOM 715 N N . ARG A 1 91 ? 24.056 -8.376 -43.887 1.00 84.31 91 ARG A N 1
ATOM 716 C CA . ARG A 1 91 ? 24.864 -9.595 -44.058 1.00 84.31 91 ARG A CA 1
ATOM 717 C C . ARG A 1 91 ? 24.523 -10.366 -45.334 1.00 84.31 91 ARG A C 1
ATOM 719 O O . ARG A 1 91 ? 25.250 -11.291 -45.678 1.00 84.31 91 ARG A O 1
ATOM 726 N N . ARG A 1 92 ? 23.380 -10.064 -45.958 1.00 74.12 92 ARG A N 1
ATOM 727 C CA . ARG A 1 92 ? 22.889 -10.728 -47.173 1.00 74.12 92 ARG A CA 1
ATOM 728 C C . ARG A 1 92 ? 23.217 -9.953 -48.450 1.00 74.12 92 ARG A C 1
ATOM 730 O O . ARG A 1 92 ? 23.267 -10.577 -49.505 1.00 74.12 92 ARG A O 1
ATOM 737 N N . SER A 1 93 ? 23.370 -8.631 -48.348 1.00 58.16 93 SER A N 1
ATOM 738 C CA . SER A 1 93 ? 24.036 -7.778 -49.344 1.00 58.16 93 SER A CA 1
ATOM 739 C C . SER A 1 93 ? 25.547 -7.919 -49.249 1.00 58.16 93 SER A C 1
ATOM 741 O O . SER A 1 93 ? 26.183 -7.812 -50.315 1.00 58.16 93 SER A O 1
#

Solvent-accessible surface area (backbone atoms only — not comparable to full-atom values): 6031 Å² total; per-residue (Å²): 134,84,80,78,84,82,85,72,86,88,87,74,99,70,65,68,54,71,35,90,87,28,23,84,40,97,52,37,53,54,53,52,55,51,53,54,36,53,64,68,68,59,61,94,68,80,71,80,68,75,78,70,78,73,74,80,78,80,80,64,50,75,67,54,50,47,50,69,51,44,43,67,71,46,52,48,57,51,51,52,50,52,53,52,50,52,53,55,51,65,74,72,108

Secondary structure (DSSP, 8-state):
------------S-SGGGSTTTTTSTTHHHHHHHHHHHHTT-GGG---PPPP---------HHHHHHHHHIIIIIHHHHHHHHHHHHHHHTT-